Protein AF-A0A653E9V2-F1 (afdb_monomer_lite)

Foldseek 3Di:
DPQFDWDWDWDADPNAIWIWIDGPPDIDIGSDPVVNVVVSVVVVVVVVVVVVVCVVDVDDD

Radius of gyration: 14.88 Å; chains: 1; bounding box: 39×22×36 Å

Structure (mmCIF, N/CA/C/O backbone):
data_AF-A0A653E9V2-F1
#
_entry.id   AF-A0A653E9V2-F1
#
loop_
_atom_site.group_PDB
_atom_site.id
_atom_site.type_symbol
_atom_site.label_atom_id
_atom_site.label_alt_id
_atom_site.label_comp_id
_atom_site.label_asym_id
_atom_site.label_entity_id
_atom_site.label_seq_id
_atom_site.pdbx_PDB_ins_code
_atom_site.Cartn_x
_atom_site.Cartn_y
_atom_site.Cartn_z
_atom_site.occupancy
_atom_site.B_iso_or_equiv
_atom_site.auth_seq_id
_atom_site.auth_comp_id
_atom_site.auth_asym_id
_atom_site.auth_atom_id
_atom_site.pdbx_PDB_model_num
ATOM 1 N N . MET A 1 1 ? 2.878 -0.974 -21.591 1.00 52.75 1 MET A N 1
ATOM 2 C CA . MET A 1 1 ? 2.043 -1.008 -20.362 1.00 52.75 1 MET A CA 1
ATOM 3 C C . MET A 1 1 ? 2.477 0.132 -19.450 1.00 52.75 1 MET A C 1
ATOM 5 O O . MET A 1 1 ? 3.674 0.282 -19.252 1.00 52.75 1 MET A O 1
ATOM 9 N N . LYS A 1 2 ? 1.555 0.947 -18.914 1.00 54.66 2 LYS A N 1
ATOM 10 C CA . LYS A 1 2 ? 1.915 1.968 -17.908 1.00 54.66 2 LYS A CA 1
ATOM 11 C C . LYS A 1 2 ? 2.526 1.271 -16.679 1.00 54.66 2 LYS A C 1
ATOM 13 O O . LYS A 1 2 ? 1.978 0.242 -16.270 1.00 54.66 2 LYS A O 1
ATOM 18 N N . PRO A 1 3 ? 3.623 1.779 -16.088 1.00 61.34 3 PRO A N 1
ATOM 19 C CA . PRO A 1 3 ? 4.169 1.193 -14.872 1.00 61.34 3 PRO A CA 1
ATOM 20 C C . PRO A 1 3 ? 3.087 1.251 -13.795 1.00 61.34 3 PRO A C 1
ATOM 22 O O . PRO A 1 3 ? 2.552 2.316 -13.504 1.00 61.34 3 PRO A O 1
ATOM 25 N N . ALA A 1 4 ? 2.699 0.095 -13.250 1.00 69.56 4 ALA A N 1
ATOM 26 C CA . ALA A 1 4 ? 1.707 0.074 -12.181 1.00 69.56 4 ALA A CA 1
ATOM 27 C C . ALA A 1 4 ? 2.255 0.868 -10.983 1.00 69.56 4 ALA A C 1
ATOM 29 O O . ALA A 1 4 ? 3.216 0.435 -10.354 1.00 69.56 4 ALA A O 1
ATOM 30 N N . VAL A 1 5 ? 1.682 2.033 -10.703 1.00 83.75 5 VAL A N 1
ATOM 31 C CA . VAL A 1 5 ? 2.072 2.887 -9.576 1.00 83.75 5 VAL A CA 1
ATOM 32 C C . VAL A 1 5 ? 1.466 2.308 -8.297 1.00 83.75 5 VAL A C 1
ATOM 34 O O . VAL A 1 5 ? 0.342 1.800 -8.324 1.00 83.75 5 VAL A O 1
ATOM 37 N N . ILE A 1 6 ? 2.227 2.325 -7.202 1.00 89.50 6 ILE A N 1
ATOM 38 C CA . ILE A 1 6 ? 1.717 1.950 -5.878 1.00 89.50 6 ILE A CA 1
ATOM 39 C C . ILE A 1 6 ? 0.929 3.141 -5.339 1.00 89.50 6 ILE A C 1
ATOM 41 O O . ILE A 1 6 ? 1.449 4.252 -5.297 1.00 89.50 6 ILE A O 1
ATOM 45 N N . GLN A 1 7 ? -0.316 2.908 -4.944 1.00 93.00 7 GLN A N 1
ATOM 46 C CA . GLN A 1 7 ? -1.193 3.930 -4.376 1.00 93.00 7 GLN A CA 1
ATOM 47 C C . GLN A 1 7 ? -1.619 3.498 -2.979 1.00 93.00 7 GLN A C 1
ATOM 49 O O . GLN A 1 7 ? -1.921 2.324 -2.768 1.00 93.00 7 GLN A O 1
ATOM 54 N N . ILE A 1 8 ? -1.633 4.437 -2.037 1.00 94.19 8 ILE A N 1
ATOM 55 C CA . ILE A 1 8 ? -2.192 4.226 -0.702 1.00 94.19 8 ILE A CA 1
ATOM 56 C C . ILE A 1 8 ? -3.467 5.057 -0.623 1.00 94.19 8 ILE A C 1
ATOM 58 O O . ILE A 1 8 ? -3.444 6.256 -0.886 1.00 94.19 8 ILE A O 1
ATOM 62 N N . GLU A 1 9 ? -4.570 4.406 -0.287 1.00 95.00 9 GLU A N 1
ATOM 63 C CA . GLU A 1 9 ? -5.897 4.997 -0.176 1.00 95.00 9 GLU A CA 1
ATOM 64 C C . GLU A 1 9 ? -6.435 4.739 1.228 1.00 95.00 9 GLU A C 1
ATOM 66 O O . GLU A 1 9 ? -6.310 3.632 1.758 1.00 95.00 9 GLU A O 1
ATOM 71 N N . THR A 1 10 ? -7.078 5.738 1.817 1.00 94.81 10 THR A N 1
ATOM 72 C CA . THR A 1 10 ? -7.859 5.555 3.039 1.00 94.81 10 THR A CA 1
ATOM 73 C C . THR A 1 10 ? -9.289 5.211 2.645 1.00 94.81 10 THR A C 1
ATOM 75 O O . THR A 1 10 ? -9.876 5.864 1.784 1.00 94.81 10 THR A O 1
ATOM 78 N N . ILE A 1 11 ? -9.848 4.170 3.250 1.00 95.25 11 ILE A N 1
ATOM 79 C CA . ILE A 1 11 ? -11.233 3.757 3.027 1.00 95.25 11 ILE A CA 1
ATOM 80 C C . ILE A 1 11 ? -11.951 3.663 4.367 1.00 95.25 11 ILE A C 1
ATOM 82 O O . ILE A 1 11 ? -11.357 3.270 5.367 1.00 95.25 11 ILE A O 1
ATOM 86 N N . GLU A 1 12 ? -13.248 3.933 4.372 1.00 94.44 12 GLU A N 1
ATOM 87 C CA . GLU A 1 12 ? -14.100 3.603 5.509 1.00 94.44 12 GLU A CA 1
ATOM 88 C C . GLU A 1 12 ? -14.868 2.315 5.229 1.00 94.44 12 GLU A C 1
ATOM 90 O O . GLU A 1 12 ? -15.464 2.131 4.163 1.00 94.44 12 GLU A O 1
ATOM 95 N N . ARG A 1 13 ? -14.862 1.396 6.195 1.00 91.50 13 ARG A N 1
ATOM 96 C CA . ARG A 1 13 ? -15.661 0.170 6.148 1.00 91.50 13 ARG A CA 1
ATOM 97 C C . ARG A 1 13 ? -16.203 -0.118 7.535 1.00 91.50 13 ARG A C 1
ATOM 99 O O . ARG A 1 13 ? -15.438 -0.179 8.486 1.00 91.50 13 ARG A O 1
ATOM 106 N N . ASN A 1 14 ? -17.516 -0.304 7.661 1.00 89.19 14 ASN A N 1
ATOM 107 C CA . ASN A 1 14 ? -18.171 -0.569 8.950 1.00 89.19 14 ASN A CA 1
ATOM 108 C C . ASN A 1 14 ? -17.799 0.455 10.047 1.00 89.19 14 ASN A C 1
ATOM 110 O O . ASN A 1 14 ? -17.598 0.076 11.196 1.00 89.19 14 ASN A O 1
ATOM 114 N N . ARG A 1 15 ? -17.691 1.746 9.687 1.00 92.38 15 ARG A N 1
ATOM 115 C CA . ARG A 1 15 ? -17.238 2.848 10.567 1.00 92.38 15 ARG A CA 1
ATOM 116 C C . ARG A 1 15 ? -15.791 2.732 11.072 1.00 92.38 15 ARG A C 1
ATOM 118 O O . ARG A 1 15 ? -15.418 3.427 12.009 1.00 92.38 15 ARG A O 1
ATOM 125 N N . GLN A 1 16 ? -14.978 1.869 10.469 1.00 92.62 16 GLN A N 1
ATOM 126 C 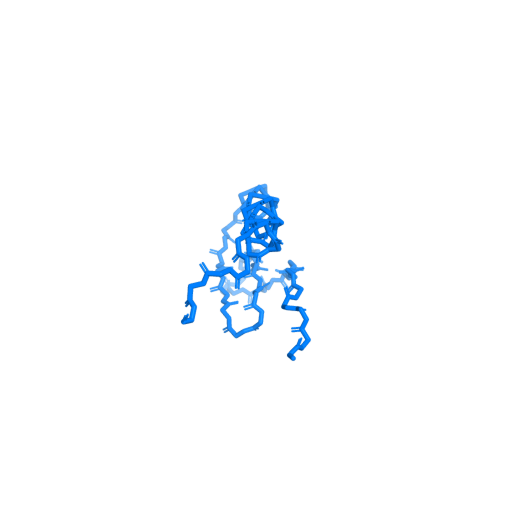CA . GLN A 1 16 ? -13.547 1.777 10.733 1.00 92.62 16 GLN A CA 1
ATOM 127 C C . GLN A 1 16 ? -12.764 2.332 9.547 1.00 92.62 16 GLN A C 1
ATOM 129 O O . GLN A 1 16 ? -13.034 1.988 8.391 1.00 92.62 16 GLN A O 1
ATOM 134 N N . THR A 1 17 ? -11.775 3.165 9.850 1.00 94.06 17 THR A N 1
ATOM 135 C CA . THR A 1 17 ? -10.792 3.639 8.880 1.00 94.06 17 THR A CA 1
ATOM 136 C C . THR A 1 17 ? -9.803 2.520 8.592 1.00 94.06 17 THR A C 1
ATOM 138 O O . THR A 1 17 ? -9.147 2.012 9.498 1.00 94.06 17 THR A O 1
ATOM 141 N N . LEU A 1 18 ? -9.695 2.135 7.325 1.00 96.19 18 LEU A N 1
ATOM 142 C CA . LEU A 1 18 ? -8.749 1.140 6.842 1.00 96.19 18 LEU A CA 1
ATOM 143 C C . LEU A 1 18 ? -7.838 1.753 5.782 1.00 96.19 18 LEU A C 1
ATOM 145 O O . LEU A 1 18 ? -8.187 2.707 5.086 1.00 96.19 18 LEU A O 1
ATOM 149 N N . TRP A 1 19 ? -6.678 1.138 5.618 1.00 96.62 19 TRP A N 1
ATOM 150 C CA . TRP A 1 19 ? -5.628 1.586 4.720 1.00 96.62 19 TRP A CA 1
ATOM 151 C C . TRP A 1 19 ? -5.451 0.583 3.600 1.00 96.62 19 TRP A C 1
ATOM 153 O O . TRP A 1 19 ? -5.106 -0.574 3.828 1.00 96.62 19 TRP A O 1
ATOM 163 N N . ARG A 1 20 ? -5.696 1.001 2.366 1.00 96.19 20 ARG A N 1
ATOM 164 C CA . ARG A 1 20 ? -5.620 0.140 1.193 1.00 96.19 20 ARG A CA 1
ATOM 165 C C . ARG A 1 20 ? -4.401 0.492 0.358 1.00 96.19 20 ARG A C 1
ATOM 167 O O . ARG A 1 20 ? -4.257 1.619 -0.093 1.00 96.19 20 ARG A O 1
ATOM 174 N N . VAL A 1 21 ? -3.559 -0.498 0.088 1.00 96.12 21 VAL A N 1
ATOM 175 C CA . VAL A 1 21 ? -2.448 -0.388 -0.860 1.00 96.12 21 VAL A CA 1
ATOM 176 C C . VAL A 1 21 ? -2.871 -1.021 -2.181 1.00 96.12 21 VAL A C 1
ATOM 178 O O . VAL A 1 21 ? -3.200 -2.207 -2.227 1.00 96.12 21 VAL A O 1
ATOM 181 N N . ARG A 1 22 ? -2.864 -0.248 -3.267 1.00 94.38 22 ARG A N 1
ATOM 182 C CA . ARG A 1 22 ? -3.196 -0.695 -4.625 1.00 94.38 22 ARG A CA 1
ATOM 183 C C . ARG A 1 22 ? -1.966 -0.779 -5.514 1.00 94.38 22 ARG A C 1
ATOM 185 O O . ARG A 1 22 ? -1.094 0.085 -5.498 1.00 94.38 22 ARG A O 1
ATOM 192 N N . LEU A 1 23 ? -1.959 -1.810 -6.351 1.00 90.50 23 LEU A N 1
ATOM 193 C CA . LEU A 1 23 ? -1.004 -2.023 -7.424 1.00 90.50 23 LEU A CA 1
ATOM 194 C C . LEU A 1 23 ? -1.733 -2.455 -8.699 1.00 90.50 23 LEU A C 1
ATOM 196 O O . LEU A 1 23 ? -1.991 -3.641 -8.930 1.00 90.50 23 LEU A O 1
ATOM 200 N N . GLY A 1 24 ? -2.077 -1.485 -9.547 1.00 86.88 24 GLY A N 1
ATOM 201 C CA . GLY A 1 24 ? -2.862 -1.744 -10.754 1.00 86.88 24 GLY A CA 1
ATOM 202 C C . GLY A 1 24 ? -4.229 -2.342 -10.406 1.00 86.88 24 GLY A C 1
ATOM 203 O O . GLY A 1 24 ? -5.083 -1.645 -9.869 1.00 86.88 24 GLY A O 1
ATOM 204 N N . ARG A 1 25 ? -4.439 -3.630 -10.712 1.00 86.19 25 ARG A N 1
ATOM 205 C CA . ARG A 1 25 ? -5.682 -4.368 -10.401 1.00 86.19 25 ARG A CA 1
ATOM 206 C C . ARG A 1 25 ? -5.678 -5.042 -9.025 1.00 86.19 25 ARG A C 1
ATOM 208 O O . ARG A 1 25 ? -6.729 -5.476 -8.571 1.00 86.19 25 ARG A O 1
ATOM 215 N N . ARG A 1 26 ? -4.514 -5.165 -8.380 1.00 91.00 26 ARG A N 1
ATOM 216 C CA . ARG A 1 26 ? -4.365 -5.833 -7.078 1.00 91.00 26 ARG A CA 1
ATOM 217 C C . ARG A 1 26 ? -4.492 -4.810 -5.956 1.00 91.00 26 ARG A C 1
ATOM 219 O O . ARG A 1 26 ? -4.007 -3.691 -6.099 1.00 91.00 26 ARG A O 1
ATOM 226 N N . ALA A 1 27 ? -5.116 -5.194 -4.851 1.00 93.69 27 ALA A N 1
ATOM 227 C CA . ALA A 1 27 ? -5.246 -4.353 -3.670 1.00 93.69 27 ALA A CA 1
ATOM 228 C C . ALA A 1 27 ? -5.097 -5.197 -2.403 1.00 93.69 27 ALA A C 1
ATOM 230 O O . ALA A 1 27 ? -5.598 -6.319 -2.357 1.00 93.69 27 ALA A O 1
ATOM 231 N N . LEU A 1 28 ? -4.452 -4.643 -1.381 1.00 94.94 28 LEU A N 1
ATOM 232 C CA . LEU A 1 28 ? -4.406 -5.207 -0.036 1.00 94.94 28 LEU A CA 1
ATOM 233 C C . LEU A 1 28 ? -4.911 -4.161 0.955 1.00 94.94 28 LEU A C 1
ATOM 235 O O . LEU A 1 28 ? -4.671 -2.974 0.759 1.00 94.94 28 LEU A O 1
ATOM 239 N N . THR A 1 29 ? -5.624 -4.588 1.994 1.00 96.00 29 THR A N 1
ATOM 240 C CA . THR A 1 29 ? -6.188 -3.683 3.005 1.00 96.00 29 THR A CA 1
ATOM 241 C C . THR A 1 29 ? -5.588 -4.007 4.367 1.00 96.00 29 THR A C 1
ATOM 243 O O . THR A 1 29 ? -5.442 -5.176 4.711 1.00 96.00 29 THR A O 1
ATOM 246 N N . PHE A 1 30 ? -5.263 -2.972 5.127 1.00 95.75 30 PHE A N 1
ATOM 247 C CA . PHE A 1 30 ? -4.652 -3.014 6.445 1.00 95.75 30 PHE A CA 1
ATOM 248 C C . PHE A 1 30 ? -5.510 -2.210 7.419 1.00 95.75 30 PHE A C 1
ATOM 250 O O . PHE A 1 30 ? -6.155 -1.236 7.032 1.00 95.75 30 PHE A O 1
ATOM 257 N N . HIS A 1 31 ? -5.496 -2.605 8.687 1.00 95.00 31 HIS A N 1
ATOM 258 C CA . HIS A 1 31 ? -6.122 -1.827 9.755 1.00 95.00 31 HIS A CA 1
ATOM 259 C C 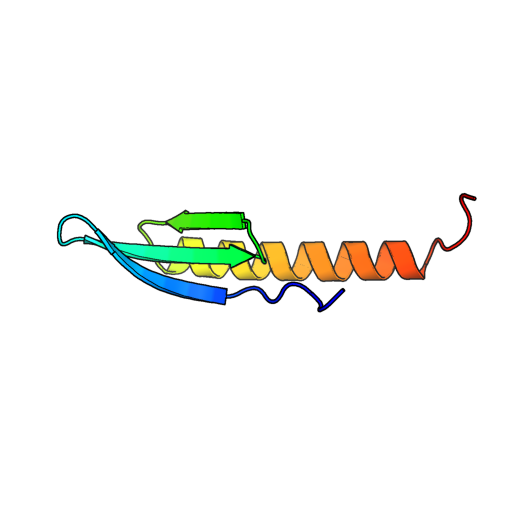. HIS A 1 31 ? -5.210 -0.678 10.199 1.00 95.00 31 HIS A C 1
ATOM 261 O O . HIS A 1 31 ? -5.676 0.427 10.450 1.00 95.00 31 HIS A O 1
ATOM 267 N N . GLU A 1 32 ? -3.899 -0.920 10.226 1.00 95.00 32 GLU A N 1
ATOM 268 C CA . GLU A 1 32 ? -2.903 0.057 10.658 1.00 95.00 32 GLU A CA 1
ATOM 269 C C . GLU A 1 32 ? -2.269 0.795 9.479 1.00 95.00 32 GLU A C 1
ATOM 271 O O . GLU A 1 32 ? -1.831 0.189 8.494 1.00 95.00 32 GLU A O 1
ATOM 276 N N . GLU A 1 33 ? -2.144 2.113 9.621 1.00 94.56 33 GLU A N 1
ATOM 277 C CA . GLU A 1 33 ? -1.488 2.972 8.635 1.00 94.56 33 GLU A CA 1
ATOM 278 C C . GLU A 1 33 ? -0.023 2.578 8.425 1.00 94.56 33 GLU A C 1
ATOM 280 O O . GLU A 1 33 ? 0.451 2.459 7.291 1.00 94.56 33 GLU A O 1
ATOM 285 N N . LEU A 1 34 ? 0.699 2.341 9.524 1.00 95.94 34 LEU A N 1
ATOM 286 C CA . LEU A 1 34 ? 2.120 2.015 9.492 1.00 95.94 34 LEU A CA 1
ATOM 287 C C . LEU A 1 34 ? 2.378 0.700 8.748 1.00 95.94 34 LEU A C 1
ATOM 289 O O . LEU A 1 34 ? 3.326 0.618 7.964 1.00 95.94 34 LEU A O 1
ATOM 293 N N . ALA A 1 35 ? 1.514 -0.301 8.930 1.00 95.50 35 ALA A N 1
ATOM 294 C CA . ALA A 1 35 ? 1.596 -1.565 8.208 1.00 95.50 35 ALA A CA 1
ATOM 295 C C . ALA A 1 35 ? 1.410 -1.358 6.695 1.00 95.50 35 ALA A C 1
A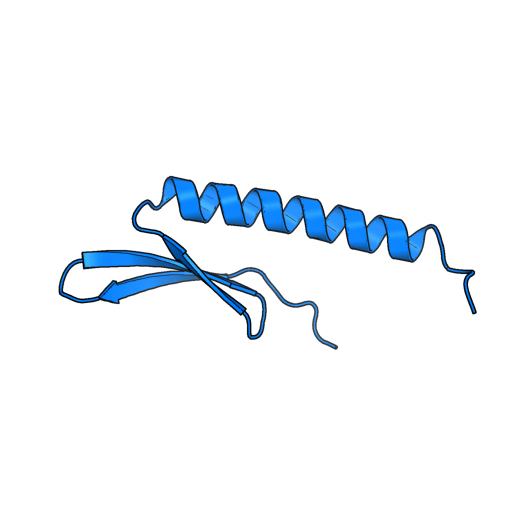TOM 297 O O . ALA A 1 35 ? 2.224 -1.839 5.903 1.00 95.50 35 ALA A O 1
ATOM 298 N N . ALA A 1 36 ? 0.404 -0.573 6.287 1.00 96.56 36 ALA A N 1
ATOM 299 C CA . ALA A 1 36 ? 0.172 -0.246 4.880 1.00 96.56 36 ALA A CA 1
ATOM 300 C C . ALA A 1 36 ? 1.362 0.494 4.251 1.00 96.56 36 ALA A C 1
ATOM 302 O O . ALA A 1 36 ? 1.811 0.146 3.156 1.00 96.56 36 ALA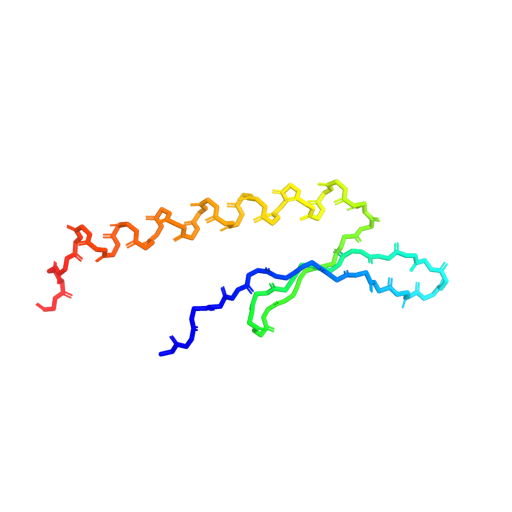 A O 1
ATOM 303 N N . ARG A 1 37 ? 1.907 1.492 4.954 1.00 95.00 37 ARG A N 1
ATOM 304 C CA . ARG A 1 37 ? 3.063 2.272 4.490 1.00 95.00 37 ARG A CA 1
ATOM 305 C C . ARG A 1 3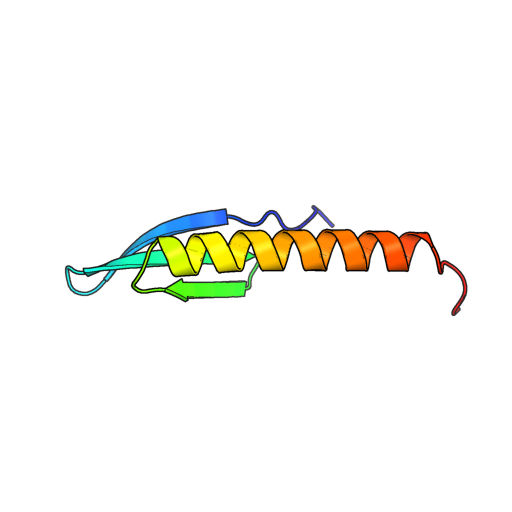7 ? 4.326 1.422 4.386 1.00 95.00 37 ARG A C 1
ATOM 307 O O . ARG A 1 37 ? 5.021 1.482 3.373 1.00 95.00 37 ARG A O 1
ATOM 314 N N . THR A 1 38 ? 4.600 0.596 5.393 1.00 96.69 38 THR A N 1
ATOM 315 C CA . THR A 1 38 ? 5.761 -0.307 5.402 1.00 96.69 38 THR A CA 1
ATOM 316 C C . THR A 1 38 ? 5.675 -1.296 4.246 1.00 96.69 38 THR A C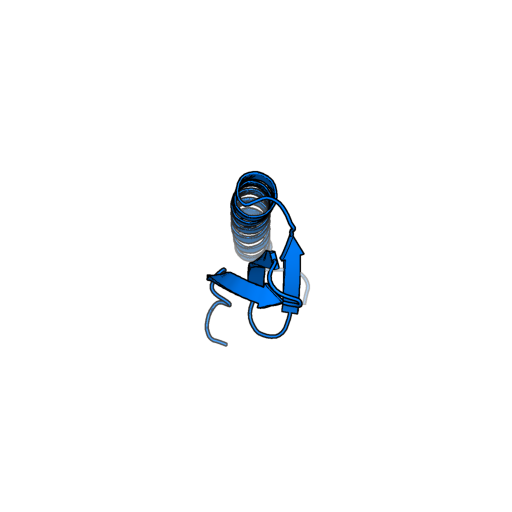 1
ATOM 318 O O . THR A 1 38 ? 6.638 -1.457 3.495 1.00 96.69 38 THR A O 1
ATOM 321 N N . PHE A 1 39 ? 4.498 -1.891 4.034 1.00 94.81 39 PHE A N 1
ATOM 322 C CA . PHE A 1 39 ? 4.260 -2.787 2.910 1.00 94.81 39 PHE A CA 1
ATOM 323 C C . PHE A 1 39 ? 4.449 -2.085 1.559 1.00 94.81 39 PHE A C 1
ATOM 325 O O . PHE A 1 39 ? 5.100 -2.632 0.671 1.00 94.81 39 PHE A O 1
ATOM 332 N N . ALA A 1 40 ? 3.933 -0.863 1.397 1.00 94.12 40 ALA A N 1
ATOM 333 C CA . ALA A 1 40 ? 4.107 -0.085 0.172 1.00 94.12 40 ALA A CA 1
ATOM 334 C C . ALA A 1 40 ? 5.591 0.186 -0.138 1.00 94.12 40 ALA A C 1
ATOM 336 O O . ALA A 1 40 ? 6.014 0.009 -1.283 1.00 94.12 40 ALA A O 1
ATOM 337 N N . ASN A 1 41 ? 6.393 0.531 0.875 1.00 93.81 41 ASN A N 1
ATOM 338 C CA . ASN A 1 41 ? 7.838 0.720 0.730 1.00 93.81 41 ASN A CA 1
ATOM 339 C C . ASN A 1 41 ? 8.544 -0.581 0.328 1.00 93.81 41 ASN A C 1
ATOM 341 O O . ASN A 1 41 ? 9.288 -0.599 -0.652 1.00 93.81 41 ASN A O 1
ATOM 345 N N . GLN A 1 42 ? 8.271 -1.688 1.026 1.00 94.69 42 GLN A N 1
ATOM 346 C CA . GLN A 1 42 ? 8.848 -2.998 0.698 1.00 94.69 42 GLN A CA 1
ATOM 347 C C . GLN A 1 42 ? 8.477 -3.442 -0.725 1.00 94.69 42 GLN A C 1
ATOM 349 O O . GLN A 1 42 ? 9.325 -3.925 -1.479 1.00 94.69 42 GLN A O 1
ATOM 354 N N . LEU A 1 43 ? 7.223 -3.224 -1.130 1.00 92.38 43 LEU A N 1
ATOM 355 C CA . LEU A 1 43 ? 6.739 -3.531 -2.472 1.00 92.38 43 LEU A CA 1
ATOM 356 C C . LEU A 1 43 ? 7.431 -2.673 -3.535 1.00 92.38 43 LEU A C 1
ATOM 358 O O . LEU A 1 43 ? 7.787 -3.184 -4.598 1.00 92.38 43 LEU A O 1
ATOM 362 N N . HIS A 1 44 ? 7.644 -1.387 -3.252 1.00 89.81 44 HIS A N 1
ATOM 363 C CA . HIS A 1 44 ? 8.388 -0.493 -4.129 1.00 89.81 44 HIS A CA 1
ATOM 364 C C . HIS A 1 44 ? 9.826 -0.988 -4.326 1.00 89.81 44 HIS A C 1
ATOM 366 O O . HIS A 1 44 ? 10.240 -1.195 -5.466 1.00 89.81 44 HIS A O 1
ATOM 372 N N . MET A 1 45 ? 10.545 -1.278 -3.234 1.00 90.62 45 MET A N 1
ATOM 373 C CA . MET A 1 45 ? 11.919 -1.790 -3.296 1.00 90.62 45 MET A CA 1
ATOM 374 C C . MET A 1 45 ? 12.004 -3.094 -4.091 1.00 90.62 45 MET A C 1
ATOM 376 O O . MET A 1 45 ? 12.843 -3.227 -4.983 1.00 90.62 45 MET A O 1
ATOM 380 N N . ARG A 1 46 ? 11.088 -4.040 -3.838 1.00 90.12 46 ARG A N 1
ATOM 381 C CA . ARG A 1 46 ? 11.058 -5.313 -4.568 1.00 90.12 46 ARG A CA 1
ATOM 382 C C . ARG A 1 46 ? 10.825 -5.112 -6.063 1.00 90.12 46 ARG A C 1
ATOM 384 O O . ARG A 1 46 ? 11.414 -5.825 -6.870 1.00 90.12 46 ARG A O 1
ATOM 391 N N . ARG A 1 47 ? 9.982 -4.153 -6.448 1.00 87.88 47 ARG A N 1
ATOM 392 C CA . ARG A 1 47 ? 9.726 -3.849 -7.861 1.00 87.88 47 ARG A CA 1
ATOM 393 C C . ARG A 1 47 ? 10.917 -3.221 -8.557 1.00 87.88 47 ARG A C 1
ATOM 395 O O . ARG A 1 47 ? 11.210 -3.632 -9.673 1.00 87.88 47 ARG A O 1
ATOM 402 N N . VAL A 1 48 ? 11.581 -2.267 -7.913 1.00 88.12 48 VAL A N 1
ATOM 403 C CA . VAL A 1 48 ? 12.800 -1.657 -8.453 1.00 88.12 48 VAL A CA 1
ATOM 404 C C . VAL A 1 48 ? 13.861 -2.732 -8.677 1.00 88.12 48 VAL A C 1
ATOM 406 O O . VAL A 1 48 ? 14.428 -2.810 -9.761 1.00 88.12 48 VAL A O 1
ATOM 409 N N . TRP A 1 49 ? 14.044 -3.634 -7.710 1.00 89.38 49 TRP A N 1
ATOM 410 C CA . TRP A 1 49 ? 14.970 -4.759 -7.844 1.00 89.38 49 TRP A CA 1
ATOM 411 C C . TRP A 1 49 ? 14.618 -5.690 -9.016 1.00 89.38 49 TRP A C 1
ATOM 413 O O . TRP A 1 49 ? 15.488 -6.023 -9.811 1.00 89.38 49 TRP A O 1
ATOM 423 N N . LEU A 1 50 ? 13.342 -6.064 -9.183 1.00 87.44 50 LEU A N 1
ATOM 424 C CA . LEU A 1 50 ? 12.900 -6.893 -10.316 1.00 87.44 50 LEU A CA 1
ATOM 425 C C . LEU A 1 50 ? 13.107 -6.197 -11.671 1.00 87.44 50 LEU A C 1
ATOM 427 O O . LEU A 1 50 ? 13.471 -6.846 -12.645 1.00 87.44 50 LEU A O 1
ATOM 431 N N . GLN A 1 51 ? 12.880 -4.883 -11.742 1.00 86.19 51 GLN A N 1
ATOM 432 C CA . GLN A 1 51 ? 13.123 -4.098 -12.956 1.00 86.19 51 GLN A CA 1
ATOM 433 C C . GLN A 1 51 ? 14.612 -4.022 -13.291 1.00 86.19 51 GLN A C 1
ATOM 435 O O . GLN A 1 51 ? 14.977 -4.165 -14.453 1.00 86.19 51 GLN A O 1
ATOM 440 N N . GLN A 1 52 ? 15.465 -3.842 -12.280 1.00 85.31 52 GLN A N 1
ATOM 441 C CA . GLN A 1 52 ? 16.915 -3.874 -12.451 1.00 85.31 52 GLN A CA 1
ATOM 442 C C . GLN A 1 52 ? 17.385 -5.252 -12.920 1.00 85.31 52 GLN A C 1
ATOM 444 O O . GLN A 1 52 ? 18.171 -5.325 -13.854 1.00 85.31 52 GLN A O 1
ATOM 449 N N . GLN A 1 53 ? 16.864 -6.342 -12.350 1.00 87.06 53 GLN A N 1
ATOM 450 C CA . GLN A 1 53 ? 17.190 -7.693 -12.815 1.00 87.06 53 GLN A CA 1
ATOM 451 C C . GLN A 1 53 ? 16.771 -7.938 -14.266 1.00 87.06 53 GLN A C 1
ATOM 453 O O . GLN A 1 53 ? 17.560 -8.476 -15.034 1.00 87.06 53 GLN A O 1
ATOM 458 N N . ALA A 1 54 ? 15.566 -7.514 -14.655 1.00 82.44 54 ALA A N 1
ATOM 459 C CA . ALA A 1 54 ? 15.102 -7.639 -16.036 1.00 82.44 54 ALA A CA 1
ATOM 460 C C . ALA A 1 54 ? 15.937 -6.795 -17.016 1.00 82.44 54 ALA A C 1
ATOM 462 O O . ALA A 1 54 ? 16.119 -7.186 -18.161 1.00 82.44 54 ALA A O 1
ATOM 463 N N . ALA A 1 55 ? 16.463 -5.650 -16.572 1.00 78.25 55 ALA A N 1
ATOM 464 C CA . ALA A 1 55 ? 17.371 -4.831 -17.371 1.00 78.25 55 ALA A CA 1
ATOM 465 C C . ALA A 1 55 ? 18.795 -5.416 -17.457 1.00 78.25 55 ALA A C 1
ATOM 467 O O . ALA A 1 55 ? 19.501 -5.145 -18.422 1.00 78.25 55 ALA A O 1
ATOM 468 N N . LEU A 1 56 ? 19.217 -6.195 -16.455 1.00 74.44 56 LEU A N 1
ATOM 469 C CA . LEU A 1 56 ? 20.550 -6.802 -16.374 1.00 74.44 56 LEU A CA 1
ATOM 470 C C . LEU A 1 56 ? 20.641 -8.182 -17.048 1.00 74.44 56 LEU A C 1
ATOM 472 O O . LEU A 1 56 ? 21.738 -8.574 -17.424 1.00 74.44 56 LEU A O 1
ATOM 476 N N . ASN A 1 57 ? 19.520 -8.892 -17.233 1.00 62.94 57 ASN A N 1
ATOM 477 C CA . ASN A 1 57 ? 19.440 -10.155 -17.980 1.00 62.94 57 ASN A CA 1
ATOM 478 C C . ASN A 1 57 ? 18.452 -10.038 -19.161 1.00 62.94 57 ASN A C 1
ATOM 480 O O . ASN A 1 57 ? 17.303 -10.468 -19.042 1.00 62.94 57 ASN A O 1
ATOM 484 N N . PRO A 1 58 ? 18.873 -9.458 -20.299 1.00 60.34 58 PRO A N 1
ATOM 485 C CA . PRO A 1 58 ? 18.058 -9.412 -21.512 1.00 60.34 58 PRO A CA 1
ATOM 486 C C . PRO A 1 58 ? 18.049 -10.725 -22.324 1.00 60.34 58 PRO A C 1
ATOM 488 O O . PRO A 1 58 ? 17.265 -10.829 -23.259 1.00 60.34 58 PRO A O 1
ATOM 491 N N . GLU A 1 59 ? 18.874 -11.727 -21.990 1.00 58.75 59 GLU A N 1
ATOM 492 C CA . GLU A 1 59 ? 19.044 -12.950 -22.795 1.00 58.75 59 GLU A CA 1
ATOM 493 C C . GLU A 1 59 ? 18.464 -14.190 -22.098 1.00 58.75 59 GLU A C 1
ATOM 495 O O . GLU A 1 59 ? 19.086 -14.824 -21.244 1.00 58.75 59 GLU A O 1
ATOM 500 N N . SER A 1 60 ? 17.227 -14.523 -22.450 1.00 51.31 60 SER A N 1
ATOM 501 C CA . SER A 1 60 ? 16.610 -15.847 -22.296 1.00 51.31 60 SER A CA 1
ATOM 502 C C . SER A 1 60 ? 15.442 -15.931 -23.287 1.00 51.31 60 SER A C 1
ATOM 504 O O . SER A 1 60 ? 14.295 -16.111 -22.879 1.00 51.31 60 SER A O 1
ATOM 506 N N . GLU A 1 61 ? 15.725 -15.692 -24.568 1.00 47.34 61 GLU A N 1
ATOM 507 C CA . GLU A 1 61 ? 14.845 -16.045 -25.692 1.00 47.34 61 GLU A CA 1
ATOM 508 C C . GLU A 1 61 ? 15.516 -17.153 -26.505 1.00 47.34 61 GLU A C 1
ATOM 510 O O . GLU A 1 61 ? 16.753 -17.062 -26.694 1.00 47.34 61 GLU A O 1
#

Organism: NCBI:txid437900

Secondary structure (DSSP, 8-state):
-----EEEEEEEETTEEEEEEEETTEEEEESSHHHHHHHHHHHHHHHHHHHHHHHH-----

Sequence (61 aa):
MKPAVIQIETIERNRQTLWRVRLGRRALTFHEELAARTFANQLHMRRVWLQQQAALNPESE

pLDDT: mean 86.63, std 13.07, range [47.34, 96.69]